Protein AF-0000000079411086 (afdb_homodimer)

Sequence (174 aa):
DRDSVSDLVLVFVGVGLLGSDTTACCFSYVSRQIPQTHVKDYYYTSGKCSQPSVVFITRRNRQVCANPNTKWVQNYINALELGTTTPDRDSVSDLVLVFVGVGLLGSDTTACCFSYVSRQIPQTHVKDYYYTSGKCSQPSVVFITRRNRQVCANPNTKWVQNYINALELGTTTP

Nearest PDB structures (foldseek):
  6stk-assembly1_A  TM=9.934E-01  e=2.291E-09  Homo sapiens
  2vxw-assembly1_B  TM=9.392E-01  e=4.064E-09  Homo sapiens
  5cor-assembly1_I  TM=9.485E-01  e=9.305E-09  Homo sapiens
  6log-assembly1_A-2  TM=9.605E-01  e=9.305E-09  Homo sapiens
  2x6l-assembly1_A  TM=9.734E-01  e=2.420E-08  Homo sapiens

Secondary structure (DSSP, 8-state):
-----------------TT--EEEEESS--SSPPPGGGEEEEEEPPTTSSS--EEEEETT--EEEE-TTSHHHHHHHHHHHHHH---/-----------------TT--EEEEESS--SSPPPGGGEEEEEEPPTTSSS--EEEEETT--EEEE-TTSHHHHHHHHHHHHHH---

pLDDT: mean 78.69, std 26.8, range [22.94, 98.06]

Foldseek 3Di:
DCPPPPVPPPVCPCPDDPPPPDWDEDPDADPDDDPLQQFQDWDWTDPVHPDTWIWTQGPVRDTGTHDCVDVVNVVSVVVNVVVVPDD/DPPPPVVPPPPCPCPDDPPPPDWDEDPDADPDDDPLQQFQDKDWTDPVHPDTWIWTQGPVRDTGTHDCVDDVNVVSVVVNVVVVPDD

Radius of gyration: 20.07 Å; Cα contacts (8 Å, |Δi|>4): 248; chains: 2; bounding box: 39×62×66 Å

Structure (mmCIF, N/CA/C/O backbone):
data_AF-0000000079411086-model_v1
#
loop_
_entity.id
_entity.type
_entity.pdbx_description
1 polymer 'C-C motif chemokine'
#
loop_
_atom_site.group_PDB
_atom_site.id
_atom_site.type_symbol
_atom_site.label_atom_id
_atom_site.label_alt_id
_atom_site.label_comp_id
_atom_site.label_asym_id
_atom_site.label_entity_id
_atom_site.label_seq_id
_atom_site.pdbx_PDB_ins_code
_atom_site.Cartn_x
_atom_site.Cartn_y
_atom_site.Cartn_z
_atom_si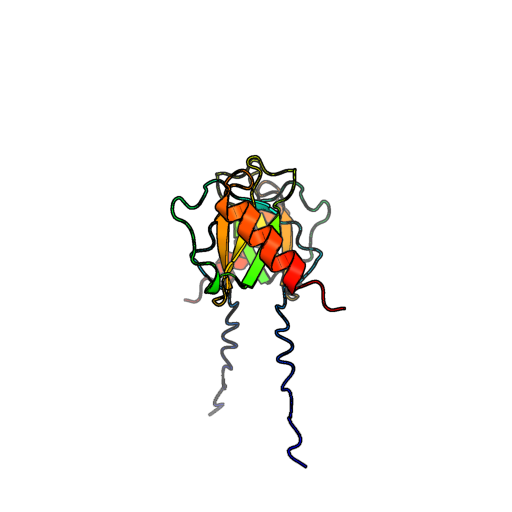te.occupancy
_atom_site.B_iso_or_equiv
_atom_site.auth_seq_id
_atom_site.auth_comp_id
_atom_site.auth_asym_id
_atom_site.auth_atom_id
_atom_site.pdbx_PDB_model_num
ATOM 1 N N . ASP A 1 1 ? -23.25 39.469 -9.992 1 26.67 1 ASP A N 1
ATOM 2 C CA . ASP A 1 1 ? -23.828 38.125 -10.18 1 26.67 1 ASP A CA 1
ATOM 3 C C . ASP A 1 1 ? -22.734 37.094 -10.43 1 26.67 1 ASP A C 1
ATOM 5 O O . ASP A 1 1 ? -22.203 37 -11.539 1 26.67 1 ASP A O 1
ATOM 9 N N . ARG A 1 2 ? -21.703 37.188 -9.695 1 28.55 2 ARG A N 1
ATOM 10 C CA . ARG A 1 2 ? -20.375 36.594 -9.68 1 28.55 2 ARG A CA 1
ATOM 11 C C . ARG A 1 2 ? -20.453 35.062 -9.664 1 28.55 2 ARG A C 1
ATOM 13 O O . ARG A 1 2 ? -21 34.5 -8.727 1 28.55 2 ARG A O 1
ATOM 20 N N . ASP A 1 3 ? -20.844 34.5 -10.836 1 30.86 3 ASP A N 1
ATOM 21 C CA . ASP A 1 3 ? -20.953 33.094 -11.164 1 30.86 3 ASP A CA 1
ATOM 22 C C . ASP A 1 3 ? -19.703 32.312 -10.719 1 30.86 3 ASP A C 1
ATOM 24 O O . ASP A 1 3 ? -18.594 32.594 -11.219 1 30.86 3 ASP A O 1
ATOM 28 N N . SER A 1 4 ? -19.375 32.406 -9.438 1 27.34 4 SER A N 1
ATOM 29 C CA . SER A 1 4 ? -18.25 31.719 -8.836 1 27.34 4 SER A CA 1
ATOM 30 C C . SER A 1 4 ? -18.188 30.266 -9.281 1 27.34 4 SER A C 1
ATOM 32 O O . SER A 1 4 ? -19.109 29.5 -9.016 1 27.34 4 SER A O 1
ATOM 34 N N . VAL A 1 5 ? -17.672 29.984 -10.477 1 30 5 VAL A N 1
ATOM 35 C CA . VAL A 1 5 ? -17.375 28.672 -11.039 1 30 5 VAL A CA 1
ATOM 36 C C . VAL A 1 5 ? -16.531 27.875 -10.047 1 30 5 VAL A C 1
ATOM 38 O O . VAL A 1 5 ? -15.43 28.297 -9.688 1 30 5 VAL A O 1
ATOM 41 N N . SER A 1 6 ? -17.094 27.562 -8.891 1 27.3 6 SER A N 1
ATOM 42 C CA . SER A 1 6 ? -16.422 26.672 -7.949 1 27.3 6 SER A CA 1
ATOM 43 C C . SER A 1 6 ? -15.891 25.422 -8.648 1 27.3 6 SER A C 1
ATOM 45 O O . SER A 1 6 ? -16.656 24.625 -9.172 1 27.3 6 SER A O 1
ATOM 47 N N . ASP A 1 7 ? -14.859 25.609 -9.406 1 26.8 7 ASP A N 1
ATOM 48 C CA . ASP A 1 7 ? -14.227 24.438 -10.023 1 26.8 7 ASP A CA 1
ATOM 49 C C . ASP A 1 7 ? -13.961 23.344 -9 1 26.8 7 ASP A C 1
ATOM 51 O O . ASP A 1 7 ? -13.211 23.562 -8.039 1 26.8 7 ASP A O 1
ATOM 55 N N . LEU A 1 8 ? -15.008 22.594 -8.508 1 29.28 8 LEU A N 1
ATOM 56 C CA . LEU A 1 8 ? -14.859 21.422 -7.66 1 29.28 8 LEU A CA 1
ATOM 57 C C . LEU A 1 8 ? -13.789 20.484 -8.203 1 29.28 8 LEU A C 1
ATOM 59 O O . LEU A 1 8 ? -13.93 19.953 -9.305 1 29.28 8 LEU A O 1
ATOM 63 N N . VAL A 1 9 ? -12.539 20.844 -8.094 1 27.27 9 VAL A N 1
ATOM 64 C CA . VAL A 1 9 ? -11.461 19.938 -8.492 1 27.27 9 VAL A CA 1
ATOM 65 C C . VAL A 1 9 ? -11.727 18.547 -7.922 1 27.27 9 VAL A C 1
ATOM 67 O O . VAL A 1 9 ? -11.781 18.375 -6.703 1 27.27 9 VAL A O 1
ATOM 70 N N . LEU A 1 10 ? -12.688 17.75 -8.461 1 28.08 10 LEU A N 1
ATOM 71 C CA . LEU A 1 10 ? -12.867 16.344 -8.117 1 28.08 10 LEU A CA 1
ATOM 72 C C . LEU A 1 10 ? -11.539 15.602 -8.125 1 28.08 10 LEU A C 1
ATOM 74 O O . LEU A 1 10 ? -10.875 15.516 -9.164 1 28.08 10 LEU A O 1
ATOM 78 N N . VAL A 1 11 ? -10.602 16.062 -7.34 1 28.7 11 VAL A N 1
ATOM 79 C CA . VAL A 1 11 ? -9.406 15.219 -7.27 1 28.7 11 VAL A CA 1
ATOM 80 C C . VAL A 1 11 ? -9.82 13.75 -7.223 1 28.7 11 VAL A C 1
ATOM 82 O O . VAL A 1 11 ? -10.43 13.305 -6.25 1 28.7 11 VAL A O 1
ATOM 85 N N . PHE A 1 12 ? -10.273 13.164 -8.328 1 31.66 12 PHE A N 1
ATOM 86 C CA . PHE A 1 12 ? -10.445 11.727 -8.453 1 31.66 12 PHE A CA 1
ATOM 87 C C . PHE A 1 12 ? -9.219 10.984 -7.93 1 31.66 12 PHE A C 1
ATOM 89 O O . PHE A 1 12 ? -8.18 10.961 -8.594 1 31.66 12 PHE A O 1
ATOM 96 N N . VAL A 1 13 ? -8.648 11.391 -6.727 1 34.12 13 VAL A N 1
ATOM 97 C CA . VAL A 1 13 ? -7.695 10.414 -6.223 1 34.12 13 VAL A CA 1
ATOM 98 C C . VAL A 1 13 ? -8.133 9.008 -6.629 1 34.12 13 VAL A C 1
ATOM 100 O O . VAL A 1 13 ? -9.211 8.547 -6.238 1 34.12 13 VAL A O 1
ATOM 103 N N . GLY A 1 14 ? -8.039 8.672 -7.777 1 32.75 14 GLY A N 1
ATOM 104 C CA . GLY A 1 14 ? -8.133 7.273 -8.172 1 32.75 14 GLY A CA 1
ATOM 105 C C . GLY A 1 14 ? -7.586 6.324 -7.121 1 32.75 14 GLY A C 1
ATOM 106 O O . GLY A 1 14 ? -6.383 6.043 -7.09 1 32.75 14 GLY A O 1
ATOM 107 N N . VAL A 1 15 ? -7.531 6.699 -5.785 1 36.06 15 VAL A N 1
ATOM 108 C CA . VAL A 1 15 ?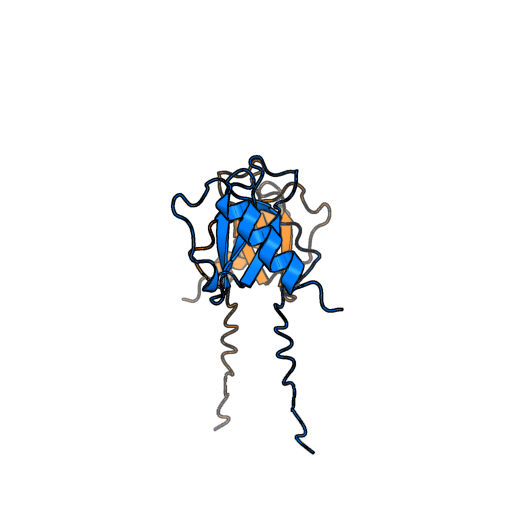 -7.469 5.555 -4.883 1 36.06 15 VAL A CA 1
ATOM 109 C C . VAL A 1 15 ? -8.008 4.309 -5.59 1 36.06 15 VAL A C 1
ATOM 111 O O . VAL A 1 15 ? -9.203 4.215 -5.867 1 36.06 15 VAL A O 1
ATOM 114 N N . GLY A 1 16 ? -7.75 4.137 -6.707 1 36.28 16 GLY A N 1
ATOM 115 C CA . GLY A 1 16 ? -8.07 2.91 -7.418 1 36.28 16 GLY A CA 1
ATOM 116 C C . GLY A 1 16 ? -8.656 1.835 -6.52 1 36.28 16 GLY A C 1
ATOM 117 O O . GLY A 1 16 ? -8.633 1.966 -5.293 1 36.28 16 GLY A O 1
ATOM 118 N N . LEU A 1 17 ? -8.57 0.409 -6.996 1 38.59 17 LEU A N 1
ATOM 119 C CA . LEU A 1 17 ? -9.422 -0.772 -6.883 1 38.59 17 LEU A CA 1
ATOM 120 C C . LEU A 1 17 ? -9.5 -1.249 -5.438 1 38.59 17 LEU A C 1
ATOM 122 O O . LEU A 1 17 ? -8.477 -1.461 -4.789 1 38.59 17 LEU A O 1
ATOM 126 N N . LEU A 1 18 ? -10.406 -0.635 -4.523 1 43.22 18 LEU A N 1
ATOM 127 C CA . LEU A 1 18 ? -11.008 -1.288 -3.365 1 43.22 18 LEU A CA 1
ATOM 128 C C . LEU A 1 18 ? -10.344 -2.633 -3.096 1 43.22 18 LEU A C 1
ATOM 130 O O . LEU A 1 18 ? -9.969 -2.926 -1.958 1 43.22 18 LEU A O 1
ATOM 134 N N . GLY A 1 19 ? -10.609 -3.402 -4.113 1 50.31 19 GLY A N 1
ATOM 135 C CA . GLY A 1 19 ? -10.43 -4.836 -3.938 1 50.31 19 GLY A CA 1
ATOM 136 C C . GLY A 1 19 ? -8.977 -5.238 -3.771 1 50.31 19 GLY A C 1
ATOM 137 O O . GLY A 1 19 ? -8.586 -6.344 -4.156 1 50.31 19 GLY A O 1
ATOM 138 N N . SER A 1 20 ? -8.047 -4.09 -3.648 1 69.12 20 SER A N 1
ATOM 139 C CA . SER A 1 20 ? -6.68 -4.574 -3.521 1 69.12 20 SER A CA 1
ATOM 140 C C . SER A 1 20 ? -6.496 -5.391 -2.248 1 69.12 20 SER A C 1
ATOM 142 O O . SER A 1 20 ? -7.031 -5.035 -1.194 1 69.12 20 SER A O 1
ATOM 144 N N . ASP A 1 21 ? -6.059 -6.48 -2.412 1 85.75 21 ASP A N 1
ATOM 145 C CA . ASP A 1 21 ? -5.824 -7.43 -1.327 1 85.75 21 ASP A CA 1
ATOM 146 C C . ASP A 1 21 ? -4.621 -7.016 -0.486 1 85.75 21 ASP A C 1
ATOM 148 O O . ASP A 1 21 ? -4.406 -7.547 0.605 1 85.75 21 ASP A O 1
ATOM 152 N N . THR A 1 22 ? -3.924 -5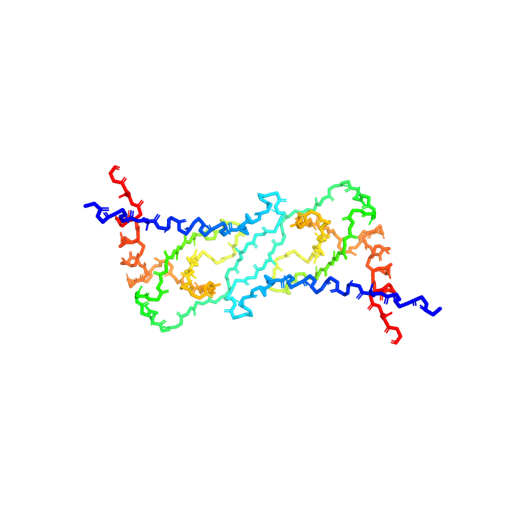.75 -0.92 1 93.19 22 THR A N 1
ATOM 153 C CA . THR A 1 22 ? -2.744 -5.383 -0.146 1 93.19 22 THR A CA 1
ATOM 154 C C . THR A 1 22 ? -3.086 -4.297 0.875 1 93.19 22 THR A C 1
ATOM 156 O O . THR A 1 22 ? -4.074 -3.578 0.716 1 93.19 22 THR A O 1
ATOM 159 N N . THR A 1 23 ? -2.434 -4.273 1.963 1 91.75 23 THR A N 1
ATOM 160 C CA . THR A 1 23 ? -2.582 -3.279 3.021 1 91.75 23 THR A CA 1
ATOM 161 C C . THR A 1 23 ? -1.304 -2.459 3.174 1 91.75 23 THR A C 1
ATOM 163 O O . THR A 1 23 ? -0.202 -3.012 3.176 1 91.75 23 THR A O 1
ATOM 166 N N . ALA A 1 24 ? -1.462 -1.136 3.168 1 92.75 24 ALA A N 1
ATOM 167 C CA . ALA A 1 24 ? -0.314 -0.267 3.418 1 92.75 24 ALA A CA 1
ATOM 168 C C . ALA A 1 24 ? 0.086 -0.297 4.891 1 92.75 24 ALA A C 1
ATOM 170 O O . ALA A 1 24 ? -0.756 -0.119 5.773 1 92.75 24 ALA A O 1
ATOM 171 N N . CYS A 1 25 ? 1.331 -0.554 5.145 1 95 25 CYS A N 1
ATOM 172 C CA . CYS A 1 25 ? 1.87 -0.6 6.5 1 95 25 CYS A CA 1
ATOM 173 C C . CYS A 1 25 ? 3.08 0.315 6.637 1 95 25 CYS A C 1
ATOM 175 O O . CYS A 1 25 ? 3.818 0.524 5.672 1 95 25 CYS A O 1
ATOM 177 N N . CYS A 1 26 ? 3.254 0.854 7.863 1 96.5 26 CYS A N 1
ATOM 178 C CA . CYS A 1 26 ? 4.441 1.622 8.219 1 96.5 26 CYS A CA 1
ATOM 179 C C . CYS A 1 26 ? 5.359 0.812 9.133 1 96.5 26 CYS A C 1
ATOM 181 O O . CYS A 1 26 ? 4.895 0.112 10.031 1 96.5 26 CYS A O 1
ATOM 183 N N . PHE A 1 27 ? 6.691 0.997 8.867 1 96.5 27 PHE A N 1
ATOM 184 C CA . PHE A 1 27 ? 7.645 0.326 9.742 1 96.5 27 PHE A CA 1
ATOM 185 C C . PHE A 1 27 ? 8.609 1.329 10.367 1 96.5 27 PHE A C 1
ATOM 187 O O . PHE A 1 27 ? 9.492 0.953 11.133 1 96.5 27 PHE A O 1
ATOM 194 N N . SER A 1 28 ? 8.391 2.521 9.906 1 96.06 28 SER A N 1
ATOM 195 C CA . SER A 1 28 ? 9.117 3.646 10.492 1 96.06 28 SER A CA 1
ATOM 196 C C . SER A 1 28 ? 8.273 4.914 10.477 1 96.06 28 SER A C 1
ATOM 198 O O . SER A 1 28 ? 7.258 4.984 9.781 1 96.06 28 SER A O 1
ATOM 200 N N . TYR A 1 29 ? 8.695 5.895 11.336 1 96.38 29 TYR A N 1
ATOM 201 C CA . TYR A 1 29 ? 7.992 7.172 11.414 1 96.38 29 TYR A CA 1
ATOM 202 C C . TYR A 1 29 ? 8.914 8.328 11.031 1 96.38 29 TYR A C 1
ATOM 204 O O . TYR A 1 29 ? 10.125 8.266 11.266 1 96.38 29 TYR A O 1
ATOM 212 N N . VAL A 1 30 ? 8.258 9.297 10.469 1 95.88 30 VAL A N 1
ATOM 213 C CA . VAL A 1 30 ? 9.016 10.508 10.172 1 95.88 30 VAL A CA 1
ATOM 214 C C . VAL A 1 30 ? 9.531 11.125 11.469 1 95.88 30 VAL A C 1
ATOM 216 O O . VAL A 1 30 ? 8.812 11.156 12.477 1 95.88 30 VAL A O 1
ATOM 219 N N . SER A 1 31 ? 10.734 11.477 11.43 1 92.69 31 SER A N 1
ATOM 220 C CA . SER A 1 31 ? 11.359 12.047 12.625 1 92.69 31 SER A CA 1
ATOM 221 C C . SER A 1 31 ? 11.023 13.523 12.773 1 92.69 31 SER A C 1
ATOM 223 O O . SER A 1 31 ? 10.789 14 13.883 1 92.69 31 SER A O 1
ATOM 225 N N . ARG A 1 32 ? 10.953 14.297 11.672 1 93.31 32 ARG A N 1
ATOM 226 C CA . ARG A 1 32 ? 10.695 15.734 11.703 1 93.31 32 ARG A CA 1
ATOM 227 C C . ARG A 1 32 ? 9.25 16.047 11.336 1 93.31 32 ARG A C 1
ATOM 229 O O . ARG A 1 32 ? 8.688 15.414 10.438 1 93.31 32 ARG A O 1
ATOM 236 N N . GLN A 1 33 ? 8.766 17.031 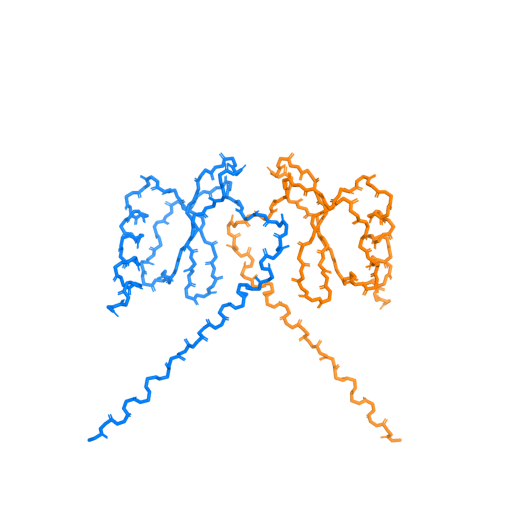11.914 1 95.19 33 GLN A N 1
ATOM 237 C CA . GLN A 1 33 ? 7.406 17.469 11.641 1 95.19 33 GLN A CA 1
ATOM 238 C C . GLN A 1 33 ? 7.281 18.016 10.219 1 95.19 33 GLN A C 1
ATOM 240 O O . GLN A 1 33 ? 8.109 18.812 9.773 1 95.19 33 GLN A O 1
ATOM 245 N N . ILE A 1 34 ? 6.27 17.625 9.523 1 95.31 34 ILE A N 1
ATOM 246 C CA . ILE A 1 34 ? 5.961 18.125 8.188 1 95.31 34 ILE A CA 1
ATOM 247 C C . ILE A 1 34 ? 5.164 19.422 8.281 1 95.31 34 ILE A C 1
ATOM 249 O O . ILE A 1 34 ? 4.227 19.516 9.078 1 95.31 34 ILE A O 1
ATOM 253 N N . PRO A 1 35 ? 5.605 20.344 7.508 1 96.69 35 PRO A N 1
ATOM 254 C CA . PRO A 1 35 ? 4.77 21.547 7.539 1 96.69 35 PRO A CA 1
ATOM 255 C C . PRO A 1 35 ? 3.299 21.25 7.254 1 96.69 35 PRO A C 1
ATOM 257 O O . PRO A 1 35 ? 2.982 20.5 6.316 1 96.69 35 PRO A O 1
ATOM 260 N N . GLN A 1 36 ? 2.516 21.766 7.969 1 95.06 36 GLN A N 1
ATOM 261 C CA . GLN A 1 36 ? 1.083 21.5 7.887 1 95.06 36 GLN A CA 1
ATOM 262 C C . GLN A 1 36 ? 0.528 21.875 6.52 1 95.06 36 GLN A C 1
ATOM 264 O O . GLN A 1 36 ? -0.399 21.25 6.02 1 95.06 36 GLN A O 1
ATOM 269 N N . THR A 1 37 ? 1.064 22.891 5.863 1 94.94 37 THR A N 1
ATOM 270 C CA . THR A 1 37 ? 0.577 23.406 4.586 1 94.94 37 THR A CA 1
ATOM 271 C C . THR A 1 37 ? 0.792 22.375 3.477 1 94.94 37 THR A C 1
ATOM 273 O O . THR A 1 37 ? 0.136 22.438 2.436 1 94.94 37 THR A O 1
ATOM 276 N N . HIS A 1 38 ? 1.725 21.547 3.816 1 95.44 38 HIS A N 1
ATOM 277 C CA . HIS A 1 38 ? 2.039 20.547 2.799 1 95.44 38 HIS A CA 1
ATOM 278 C C . HIS A 1 38 ? 1.089 19.359 2.883 1 95.44 38 HIS A C 1
ATOM 280 O O . HIS A 1 38 ? 0.971 18.578 1.93 1 95.44 38 HIS A O 1
ATOM 286 N N . VAL A 1 39 ? 0.38 19.266 4.035 1 95.56 39 VAL A N 1
ATOM 287 C CA . VAL A 1 39 ? -0.419 18.062 4.277 1 95.56 39 VAL A CA 1
ATOM 288 C C . VAL A 1 39 ? -1.837 18.266 3.75 1 95.56 39 VAL A C 1
ATOM 290 O O . VAL A 1 39 ? -2.506 19.234 4.121 1 95.56 39 VAL A O 1
ATOM 293 N N . LYS A 1 40 ? -2.256 17.375 2.963 1 95.25 40 LYS A N 1
ATOM 294 C CA . LYS A 1 40 ? -3.574 17.547 2.363 1 95.25 40 LYS A CA 1
ATOM 295 C C . LYS A 1 40 ? -4.582 16.562 2.934 1 95.25 40 LYS A C 1
ATOM 297 O O . LYS A 1 40 ? -5.781 16.844 2.984 1 95.25 40 LYS A O 1
ATOM 302 N N . ASP A 1 41 ? -4.137 15.383 3.291 1 94.81 41 ASP A N 1
ATOM 303 C CA . ASP A 1 41 ? -5.016 14.32 3.77 1 94.81 41 ASP A CA 1
ATOM 304 C C . ASP A 1 41 ? -4.258 13.344 4.672 1 94.81 41 ASP A C 1
ATOM 306 O O . ASP A 1 41 ? -3.061 13.516 4.91 1 94.81 41 ASP A O 1
ATOM 310 N N . TYR A 1 42 ? -5.043 12.422 5.164 1 95.31 42 TYR A N 1
ATOM 311 C CA . TYR A 1 42 ? -4.426 11.391 5.996 1 95.31 42 TYR A CA 1
ATOM 312 C C . TYR A 1 42 ? -5.301 10.148 6.066 1 95.31 42 TYR A C 1
ATOM 314 O O . TYR A 1 42 ? -6.48 10.188 5.703 1 95.31 42 TYR A O 1
ATOM 322 N N . TYR A 1 43 ? -4.723 8.992 6.535 1 95.69 43 TYR A N 1
ATOM 323 C CA . TYR A 1 43 ? -5.477 7.805 6.918 1 95.69 43 TYR A CA 1
ATOM 324 C C . TYR A 1 43 ? -4.699 6.973 7.934 1 95.69 43 TYR A C 1
ATOM 326 O O . TYR A 1 43 ? -3.479 7.102 8.047 1 95.69 43 TYR A O 1
ATOM 334 N N . TYR A 1 44 ? -5.418 6.254 8.742 1 96.44 44 TYR A N 1
ATOM 335 C CA . TYR A 1 44 ? -4.816 5.281 9.656 1 96.44 44 TYR A CA 1
ATOM 336 C C . TYR A 1 44 ? -4.52 3.973 8.938 1 96.44 44 TYR A C 1
ATOM 338 O O . TYR A 1 44 ? -5.285 3.547 8.062 1 96.44 44 TYR A O 1
ATOM 346 N N . THR A 1 45 ? -3.402 3.318 9.32 1 95.06 45 THR A N 1
ATOM 347 C CA . THR A 1 45 ? -3.129 1.998 8.766 1 95.06 45 THR A CA 1
ATOM 348 C C . THR A 1 45 ? -3.998 0.939 9.438 1 95.06 45 THR A C 1
ATOM 350 O O . THR A 1 45 ? -4.582 1.188 10.492 1 95.06 45 THR A O 1
ATOM 353 N N . SER A 1 46 ? -4.062 -0.262 8.758 1 94.25 46 SER A N 1
ATOM 354 C CA . SER A 1 46 ? -4.891 -1.355 9.258 1 94.25 46 SER A CA 1
ATOM 355 C C . SER A 1 46 ? -4.367 -1.882 10.594 1 94.25 46 SER A C 1
ATOM 357 O O . SER A 1 46 ? -3.164 -1.818 10.859 1 94.25 46 SER A O 1
ATOM 359 N N . GLY A 1 47 ? -5.238 -2.385 11.414 1 96.38 47 GLY A N 1
ATOM 360 C CA . GLY A 1 47 ? -4.867 -3.012 12.672 1 96.38 47 GLY A CA 1
ATOM 361 C C . GLY A 1 47 ? -4.02 -4.258 12.492 1 96.38 47 GLY A C 1
ATOM 362 O O . GLY A 1 47 ? -3.424 -4.754 13.445 1 96.38 47 GLY A O 1
ATOM 363 N N . LYS A 1 48 ? -3.941 -4.797 11.289 1 95.81 48 LYS A N 1
ATOM 364 C CA . LYS A 1 48 ? -3.129 -5.977 11.016 1 95.81 48 LYS A CA 1
ATOM 365 C C . LYS A 1 48 ? -1.644 -5.625 10.977 1 95.81 48 LYS A C 1
ATOM 367 O O . LYS A 1 48 ? -0.79 -6.504 11.117 1 95.81 48 LYS A O 1
ATOM 372 N N . CYS A 1 49 ? -1.409 -4.383 10.812 1 96.44 49 CYS A N 1
ATOM 373 C CA . CYS A 1 49 ? -0.02 -3.945 10.742 1 96.44 49 CYS A CA 1
ATOM 374 C C . CYS A 1 49 ? 0.643 -4.016 12.109 1 96.44 49 CYS A C 1
ATOM 376 O O . CYS A 1 49 ? -0.022 -3.854 13.133 1 96.44 49 CYS A O 1
ATOM 378 N N . SER A 1 50 ? 1.912 -4.227 12.055 1 96 50 SER A N 1
ATOM 379 C CA . SER A 1 50 ? 2.637 -4.375 13.312 1 96 50 SER A CA 1
ATOM 380 C C . SER A 1 50 ? 2.744 -3.049 14.055 1 96 50 SER A C 1
ATOM 382 O O . SER A 1 50 ? 2.842 -3.021 15.281 1 96 50 SER A O 1
ATOM 384 N N . GLN A 1 51 ? 2.787 -1.986 13.273 1 95.38 51 GLN A N 1
ATOM 385 C CA . GLN A 1 51 ? 2.955 -0.67 13.883 1 95.38 51 GLN A CA 1
ATOM 386 C C . GLN A 1 51 ? 1.785 0.248 13.539 1 95.38 51 GLN A C 1
ATOM 388 O O . GLN A 1 51 ? 1.647 0.683 12.391 1 95.38 51 GLN A O 1
ATOM 393 N N . PRO A 1 52 ? 1.032 0.507 14.602 1 96.5 52 PRO A N 1
ATOM 394 C CA . PRO A 1 52 ? -0.018 1.49 14.328 1 96.5 52 PRO A CA 1
ATOM 395 C C . PRO A 1 52 ? 0.537 2.826 13.836 1 96.5 52 PRO A C 1
ATOM 397 O O . PRO A 1 52 ? 1.524 3.326 14.383 1 96.5 52 PRO A O 1
ATOM 400 N N . SER A 1 53 ? -0.117 3.332 12.695 1 97.31 53 SER A N 1
ATOM 401 C CA . SER A 1 53 ? 0.472 4.527 12.102 1 97.31 53 SER A CA 1
ATOM 402 C C . SER A 1 53 ? -0.594 5.41 11.461 1 97.31 53 SER A C 1
ATOM 404 O O . SER A 1 53 ? -1.675 4.934 11.109 1 97.31 53 SER A O 1
ATOM 406 N N . VAL A 1 54 ? -0.262 6.609 11.406 1 97 54 VAL A N 1
ATOM 407 C CA . VAL A 1 54 ? -0.952 7.578 10.555 1 97 54 VAL A CA 1
ATOM 408 C C . VAL A 1 54 ? -0.11 7.875 9.32 1 97 54 VAL A C 1
ATOM 410 O O . VAL A 1 54 ? 1.102 8.078 9.422 1 97 54 VAL A O 1
ATOM 413 N N . VAL A 1 55 ? -0.77 7.812 8.219 1 95.62 55 VAL A N 1
ATOM 414 C CA . VAL A 1 55 ? -0.094 8.156 6.977 1 95.62 55 VAL A CA 1
ATOM 415 C C . VAL A 1 55 ? -0.623 9.492 6.453 1 95.62 55 VAL A C 1
ATOM 417 O O . VAL A 1 55 ? -1.812 9.617 6.152 1 95.62 55 VAL A O 1
ATOM 420 N N . PHE A 1 56 ? 0.288 10.461 6.34 1 95.56 56 PHE A N 1
ATOM 421 C CA . PHE A 1 56 ? -0.086 11.742 5.746 1 95.56 56 PHE A CA 1
ATOM 422 C C . PHE A 1 56 ? 0.154 11.734 4.242 1 95.56 56 PHE A C 1
ATOM 424 O O . PHE A 1 56 ? 1.156 11.188 3.771 1 95.56 56 PHE A O 1
ATOM 431 N N . ILE A 1 57 ? -0.775 12.305 3.572 1 93.56 57 ILE A N 1
ATOM 432 C CA . ILE A 1 57 ? -0.629 12.516 2.137 1 93.56 57 ILE A CA 1
ATOM 433 C C . ILE A 1 57 ? -0.33 13.992 1.863 1 93.56 57 ILE A C 1
ATOM 435 O O . ILE A 1 57 ? -1.081 14.867 2.287 1 93.56 57 ILE A O 1
ATOM 439 N N . THR A 1 58 ? 0.702 14.195 1.198 1 94.12 58 THR A N 1
ATOM 440 C CA . THR A 1 58 ? 1.098 15.57 0.913 1 94.12 58 THR A CA 1
ATOM 441 C C . THR A 1 58 ? 0.466 16.062 -0.388 1 94.12 58 THR A C 1
ATOM 443 O O . THR A 1 58 ? -0.131 15.273 -1.126 1 94.12 58 THR A O 1
ATOM 446 N N . ARG A 1 59 ? 0.544 17.344 -0.687 1 91.25 59 ARG A N 1
ATOM 447 C CA . ARG A 1 59 ? -0.003 17.953 -1.896 1 91.25 59 ARG A CA 1
ATOM 448 C C . ARG A 1 59 ? 0.623 17.328 -3.146 1 91.25 59 ARG A C 1
ATOM 450 O O . ARG A 1 59 ? -0.026 17.25 -4.191 1 91.25 59 ARG A O 1
ATOM 457 N N . ARG A 1 60 ? 1.772 16.906 -2.914 1 88.38 60 ARG A N 1
ATOM 458 C CA . ARG A 1 60 ? 2.479 16.25 -4.012 1 88.38 60 ARG A CA 1
ATOM 459 C C . ARG A 1 60 ? 2.166 14.75 -4.047 1 88.38 60 ARG A C 1
ATOM 461 O O . ARG A 1 60 ? 2.865 13.977 -4.707 1 88.38 60 ARG A O 1
ATOM 468 N N . ASN A 1 61 ? 1.294 14.266 -3.238 1 87.5 61 ASN A N 1
ATOM 469 C CA . ASN A 1 61 ? 0.774 12.906 -3.191 1 87.5 61 ASN A CA 1
ATOM 470 C C . ASN A 1 61 ? 1.795 11.938 -2.604 1 87.5 61 ASN A C 1
ATOM 472 O O . ASN A 1 61 ? 1.829 10.766 -2.977 1 87.5 61 ASN A O 1
ATOM 476 N N . ARG A 1 62 ? 2.629 12.492 -1.781 1 90.19 62 ARG A N 1
ATOM 477 C CA . ARG A 1 62 ? 3.533 11.633 -1.024 1 90.19 62 ARG A CA 1
ATOM 478 C C . ARG A 1 62 ? 2.857 11.102 0.238 1 90.19 62 ARG A C 1
ATOM 480 O O . ARG A 1 62 ? 2.025 11.789 0.835 1 90.19 62 ARG A O 1
ATOM 487 N N . GLN A 1 63 ? 3.248 9.875 0.57 1 92.75 63 GLN A N 1
ATOM 488 C CA . GLN A 1 63 ? 2.73 9.266 1.789 1 92.75 63 GLN A CA 1
ATOM 489 C C . GLN A 1 63 ? 3.811 9.172 2.863 1 92.75 63 GLN A C 1
ATOM 491 O O . GLN A 1 63 ? 4.855 8.555 2.652 1 92.75 63 GLN A O 1
ATOM 496 N N . VAL A 1 64 ? 3.48 9.82 3.984 1 95.06 64 VAL A N 1
ATOM 497 C CA . VAL A 1 64 ? 4.473 9.914 5.051 1 95.06 64 VAL A CA 1
ATOM 498 C C . VAL A 1 64 ? 3.936 9.266 6.32 1 95.06 64 VAL A C 1
ATOM 500 O O . VAL A 1 64 ? 2.852 9.609 6.797 1 95.06 64 VAL A O 1
ATOM 503 N N . CYS A 1 65 ? 4.754 8.352 6.77 1 96.94 65 CYS A N 1
ATOM 504 C CA . CYS A 1 65 ? 4.367 7.641 7.984 1 96.94 65 CYS A CA 1
ATOM 505 C C . CYS A 1 65 ? 4.648 8.492 9.219 1 96.94 65 CYS A C 1
ATOM 507 O O . CYS A 1 65 ? 5.758 9 9.391 1 96.94 65 CYS A O 1
ATOM 509 N N . ALA A 1 66 ? 3.664 8.562 10.109 1 97.94 66 ALA A N 1
ATOM 510 C CA . ALA A 1 66 ? 3.805 9.352 11.328 1 97.94 66 ALA A CA 1
ATOM 511 C C . ALA A 1 66 ? 3.225 8.609 12.531 1 97.94 66 ALA A C 1
ATOM 513 O O . ALA A 1 66 ? 2.299 7.809 12.391 1 97.94 66 ALA A O 1
ATOM 514 N N . ASN A 1 67 ? 3.77 8.883 13.688 1 97.81 67 ASN A N 1
ATOM 515 C CA . ASN A 1 67 ? 3.309 8.305 14.945 1 97.81 67 ASN A CA 1
ATOM 516 C C . ASN A 1 67 ? 2.031 8.977 15.438 1 97.81 67 ASN A C 1
ATOM 518 O O . ASN A 1 67 ? 2.027 10.172 15.734 1 97.81 67 ASN A O 1
ATOM 522 N N . PRO A 1 68 ? 1.003 8.141 15.578 1 98 68 PRO A N 1
ATOM 523 C CA . PRO A 1 68 ? -0.272 8.758 15.953 1 98 68 PRO A CA 1
ATOM 524 C C . PRO A 1 68 ? -0.248 9.336 17.375 1 98 68 PRO A C 1
ATOM 526 O O . PRO A 1 68 ? -1.14 10.102 17.734 1 98 68 PRO A O 1
ATOM 529 N N . ASN A 1 69 ? 0.71 8.984 18.094 1 97.62 69 ASN A N 1
ATOM 530 C CA . ASN A 1 69 ? 0.766 9.422 19.484 1 97.62 69 ASN A CA 1
ATOM 531 C C . ASN A 1 69 ? 1.543 10.727 19.625 1 97.62 69 ASN A C 1
ATOM 533 O O . ASN A 1 69 ? 1.639 11.281 20.734 1 97.62 69 ASN A O 1
ATOM 537 N N . THR A 1 70 ? 2.129 11.211 18.625 1 97.31 70 THR A N 1
ATOM 538 C CA . THR A 1 70 ? 2.879 12.461 18.641 1 97.31 70 THR A CA 1
ATOM 539 C C . THR A 1 70 ? 1.934 13.656 18.578 1 97.31 70 THR A C 1
ATOM 541 O O . THR A 1 70 ? 0.989 13.672 17.781 1 97.31 70 THR A O 1
ATOM 544 N N . LYS A 1 71 ? 2.242 14.719 19.219 1 97.25 71 LYS A N 1
ATOM 545 C CA . LYS A 1 71 ? 1.336 15.852 19.375 1 97.25 71 LYS A CA 1
ATOM 546 C C . LYS A 1 71 ? 1.061 16.547 18.047 1 97.25 71 LYS A C 1
ATOM 548 O O . LYS A 1 71 ? -0.091 16.844 17.719 1 97.25 71 LYS A O 1
ATOM 553 N N . TRP A 1 72 ? 2.092 16.812 17.375 1 97.5 72 TRP A N 1
ATOM 554 C CA . TRP A 1 72 ? 1.854 17.547 16.141 1 97.5 72 TRP A CA 1
ATOM 555 C C . TRP A 1 72 ? 1.018 16.719 15.172 1 97.5 72 TRP A C 1
ATOM 557 O O . TRP A 1 72 ? 0.261 17.281 14.367 1 97.5 72 TRP A O 1
ATOM 567 N N . VAL A 1 73 ? 1.161 15.406 15.172 1 98 73 VAL A N 1
ATOM 568 C CA . VAL A 1 73 ? 0.369 14.516 14.328 1 98 73 VAL A CA 1
ATOM 569 C C . VAL A 1 73 ? -1.108 14.633 14.695 1 98 73 VAL A C 1
ATOM 571 O O . VAL A 1 73 ? -1.961 14.797 13.82 1 98 73 VAL A O 1
ATOM 574 N N . GLN A 1 74 ? -1.365 14.641 16 1 97.88 74 GLN A N 1
ATOM 575 C CA . GLN A 1 74 ? -2.742 14.766 16.469 1 97.88 74 GLN A CA 1
ATOM 576 C C . GLN A 1 74 ? -3.332 16.125 16.094 1 97.88 74 GLN A C 1
ATOM 578 O O . GLN A 1 74 ? -4.496 16.203 15.703 1 97.88 74 GLN A O 1
ATOM 583 N N . ASN A 1 75 ? -2.533 17.156 16.172 1 97 75 ASN A N 1
ATOM 584 C CA . ASN A 1 75 ? -2.988 18.484 15.789 1 97 75 ASN A CA 1
ATOM 585 C C . ASN A 1 75 ? -3.361 18.547 14.312 1 97 75 ASN A C 1
ATOM 587 O O . ASN A 1 75 ? -4.371 19.141 13.945 1 97 75 ASN A O 1
ATOM 591 N N . TYR A 1 76 ? -2.551 17.953 13.508 1 96.62 76 TYR A N 1
ATOM 592 C CA . TYR A 1 76 ? -2.811 17.938 12.078 1 96.62 76 TYR A CA 1
ATOM 593 C C . TYR A 1 76 ? -4.109 17.219 11.758 1 96.62 76 TYR A C 1
ATOM 595 O O . TYR A 1 76 ? -4.898 17.672 10.922 1 96.62 76 TYR A O 1
ATOM 603 N N . ILE A 1 77 ? -4.344 15.992 12.438 1 96.94 77 ILE A N 1
ATOM 604 C CA . ILE A 1 77 ? -5.559 15.211 12.227 1 96.94 77 ILE A CA 1
ATOM 605 C C . ILE A 1 77 ? -6.781 16.047 12.594 1 96.94 77 ILE A C 1
ATOM 607 O O . ILE A 1 77 ? -7.758 16.109 11.836 1 96.94 77 ILE A O 1
ATOM 611 N N . ASN A 1 78 ? -6.656 16.766 13.656 1 96.12 78 ASN A N 1
ATOM 612 C CA . ASN A 1 78 ? -7.762 17.625 14.094 1 96.12 78 ASN A CA 1
ATOM 613 C C . ASN A 1 78 ? -8.039 18.734 13.102 1 96.12 78 ASN A C 1
ATOM 615 O O . ASN A 1 78 ? -9.195 19.031 12.781 1 96.12 78 ASN A O 1
ATOM 619 N N . ALA A 1 79 ? -7.051 19.344 12.586 1 94.88 79 ALA A N 1
ATOM 620 C CA . ALA A 1 79 ? -7.191 20.422 11.617 1 94.88 79 ALA A CA 1
ATOM 621 C C . ALA A 1 79 ? -7.848 19.922 10.328 1 94.88 79 ALA A C 1
ATOM 623 O O . ALA A 1 79 ? -8.688 20.609 9.742 1 94.88 79 ALA A O 1
ATOM 624 N N . LEU A 1 80 ? -7.512 18.75 9.883 1 94.31 80 LEU A N 1
ATOM 625 C CA . LEU A 1 80 ? -8.039 18.188 8.648 1 94.31 80 LEU A CA 1
ATOM 626 C C . LEU A 1 80 ? -9.492 17.734 8.828 1 94.31 80 LEU A C 1
ATOM 628 O O . LEU A 1 80 ? -10.305 17.859 7.91 1 94.31 80 LEU A O 1
ATOM 632 N N . GLU A 1 81 ? -9.727 17.188 9.953 1 91.62 81 GLU A N 1
ATOM 633 C CA . GLU A 1 81 ? -11.094 16.75 10.227 1 91.62 81 GLU A CA 1
ATOM 634 C C . GLU A 1 81 ? -12.047 17.938 10.32 1 91.62 81 GLU A C 1
ATOM 636 O O . GLU A 1 81 ? -13.195 17.844 9.883 1 91.62 81 GLU A O 1
ATOM 641 N N . LEU A 1 82 ? -11.586 19 10.867 1 87.31 82 LEU A N 1
ATOM 642 C CA . LEU A 1 82 ? -12.391 20.219 10.953 1 87.31 82 LEU A CA 1
ATOM 643 C C . LEU A 1 82 ? -12.578 20.844 9.578 1 87.31 82 LEU A C 1
ATOM 645 O O . LEU A 1 82 ? -13.641 21.391 9.273 1 87.31 82 LEU A O 1
ATOM 649 N N . GLY A 1 83 ? -11.562 20.891 8.844 1 79.69 83 GLY A N 1
ATOM 650 C CA . GLY A 1 83 ? -11.664 21.422 7.492 1 79.69 83 GLY A CA 1
ATOM 651 C C . GLY A 1 83 ? -12.414 20.5 6.547 1 79.69 83 GLY A C 1
ATOM 652 O O . GLY A 1 83 ? -13.055 20.969 5.602 1 79.69 83 GLY A O 1
ATOM 653 N N . THR A 1 84 ? -12.219 19.234 6.605 1 63.59 84 THR A N 1
ATOM 654 C CA . THR A 1 84 ? -12.906 18.297 5.73 1 63.59 84 THR A CA 1
ATOM 655 C C . THR A 1 84 ? -14.375 18.156 6.125 1 63.59 84 THR A C 1
ATOM 657 O O . THR A 1 84 ? -15.164 17.547 5.398 1 63.59 84 THR A O 1
ATOM 660 N N . THR A 1 85 ? -14.797 18.594 7.359 1 53.31 85 THR A N 1
ATOM 661 C CA . THR A 1 85 ? -16.219 18.594 7.727 1 53.31 85 THR A CA 1
ATOM 662 C C . THR A 1 85 ? -16.969 19.672 6.945 1 53.31 85 THR A C 1
ATOM 664 O O . THR A 1 85 ? -16.781 20.859 7.184 1 53.31 85 THR A O 1
ATOM 667 N N . THR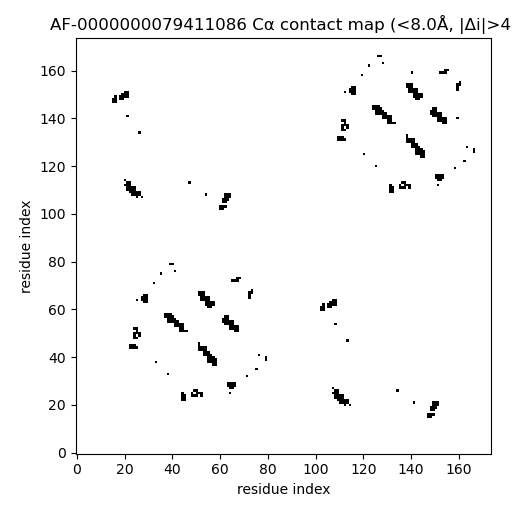 A 1 86 ? -17.125 19.641 5.645 1 44.72 86 THR A N 1
ATOM 668 C CA . THR A 1 86 ? -18.078 20.484 4.93 1 44.72 86 THR A CA 1
ATOM 669 C C . THR A 1 86 ? -19.422 20.516 5.652 1 44.72 86 THR A C 1
ATOM 671 O O . THR A 1 86 ? -19.953 19.484 6.039 1 44.72 86 THR A O 1
ATOM 674 N N . PRO A 1 87 ? -20.047 21.797 6.125 1 36.12 87 PRO A N 1
ATOM 675 C CA . PRO A 1 87 ? -21.406 21.797 6.68 1 36.12 87 PRO A CA 1
ATOM 676 C C . PRO A 1 87 ? -22.422 21.109 5.762 1 36.12 87 PRO A C 1
ATOM 678 O O . PRO A 1 87 ? -22.234 21.078 4.543 1 36.12 87 PRO A O 1
ATOM 681 N N . ASP B 1 1 ? 2.441 2.871 -46.969 1 22.94 1 ASP B N 1
ATOM 682 C CA . ASP B 1 1 ? 2.475 4.16 -46.281 1 22.94 1 ASP B CA 1
ATOM 683 C C . ASP B 1 1 ? 1.731 4.094 -44.969 1 22.94 1 ASP B C 1
ATOM 685 O O . ASP B 1 1 ? 1.463 5.125 -44.344 1 22.94 1 ASP B O 1
ATOM 689 N N . ARG B 1 2 ? 0.953 3.076 -44.781 1 26.38 2 ARG B N 1
ATOM 690 C CA . ARG B 1 2 ? 0.207 2.857 -43.562 1 26.38 2 ARG B CA 1
ATOM 691 C C . ARG B 1 2 ? 1.089 3.092 -42.344 1 26.38 2 ARG B C 1
ATOM 693 O O . ARG B 1 2 ? 2.115 2.432 -42.156 1 26.38 2 ARG B O 1
ATOM 700 N N . ASP B 1 3 ? 1.271 4.359 -41.969 1 28.11 3 ASP B N 1
ATOM 701 C CA . ASP B 1 3 ? 1.858 5.02 -40.812 1 28.11 3 ASP B CA 1
ATOM 702 C C . ASP B 1 3 ? 1.379 4.379 -39.531 1 28.11 3 ASP B C 1
ATOM 704 O O . ASP B 1 3 ? 0.181 4.371 -39.25 1 28.11 3 ASP B O 1
ATOM 708 N N . SER B 1 4 ? 1.604 3.094 -39.344 1 27.47 4 SER B N 1
ATOM 709 C CA . SER B 1 4 ? 1.219 2.387 -38.125 1 27.47 4 SER B CA 1
ATOM 710 C C . SER B 1 4 ? 1.582 3.188 -36.875 1 27.47 4 SER B C 1
ATOM 712 O O . SER B 1 4 ? 2.758 3.477 -36.656 1 27.47 4 SER B O 1
ATOM 714 N N . VAL B 1 5 ? 0.785 4.246 -36.562 1 29.73 5 VAL B N 1
ATOM 715 C CA . VAL B 1 5 ? 0.814 5.078 -35.375 1 29.73 5 VAL B CA 1
ATOM 716 C C . VAL B 1 5 ? 0.808 4.195 -34.125 1 29.73 5 VAL B C 1
ATOM 718 O O . VAL B 1 5 ? -0.136 3.432 -33.906 1 29.73 5 VAL B O 1
ATOM 721 N N . SER B 1 6 ? 1.792 3.367 -33.969 1 28.62 6 SER B N 1
ATOM 722 C CA . SER B 1 6 ? 1.872 2.598 -32.719 1 28.62 6 SER B CA 1
ATOM 723 C C . SER B 1 6 ? 1.691 3.494 -31.5 1 28.62 6 SER B C 1
ATOM 725 O O . SER B 1 6 ? 2.455 4.441 -31.312 1 28.62 6 SER B O 1
ATOM 727 N N . ASP B 1 7 ? 0.47 3.848 -31.219 1 26.34 7 ASP B N 1
ATOM 728 C CA . ASP B 1 7 ? 0.109 4.613 -30.031 1 26.34 7 ASP B CA 1
ATOM 72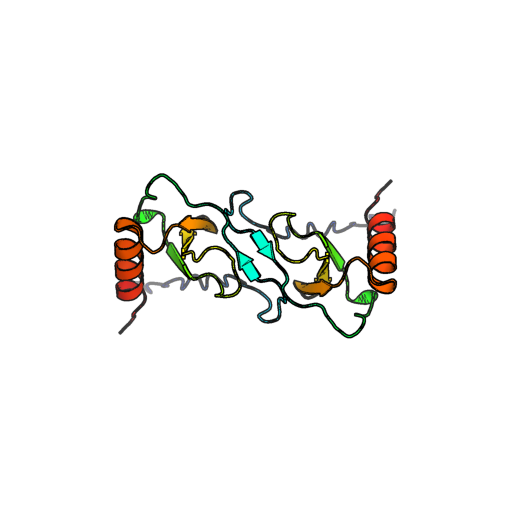9 C C . ASP B 1 7 ? 0.739 4.008 -28.781 1 26.34 7 ASP B C 1
ATOM 731 O O . ASP B 1 7 ? 0.469 2.855 -28.438 1 26.34 7 ASP B O 1
ATOM 735 N N . LEU B 1 8 ? 2.074 4.148 -28.531 1 30.38 8 LEU B N 1
ATOM 736 C CA . LEU B 1 8 ? 2.734 3.754 -27.281 1 30.38 8 LEU B CA 1
ATOM 737 C C . LEU B 1 8 ? 1.966 4.27 -26.078 1 30.38 8 LEU B C 1
ATOM 739 O O . LEU B 1 8 ? 1.847 5.48 -25.875 1 30.38 8 LEU B O 1
ATOM 743 N N . VAL B 1 9 ? 0.82 3.715 -25.766 1 27.81 9 VAL B N 1
ATOM 744 C CA . VAL B 1 9 ? 0.093 4.09 -24.562 1 27.81 9 VAL B CA 1
ATOM 745 C C . VAL B 1 9 ? 1.048 4.113 -23.375 1 27.81 9 VAL B C 1
ATOM 747 O O . VAL B 1 9 ? 1.62 3.084 -23 1 27.81 9 VAL B O 1
ATOM 750 N N . LEU B 1 10 ? 1.921 5.133 -23.172 1 28.58 10 LEU B N 1
ATOM 751 C CA . LEU B 1 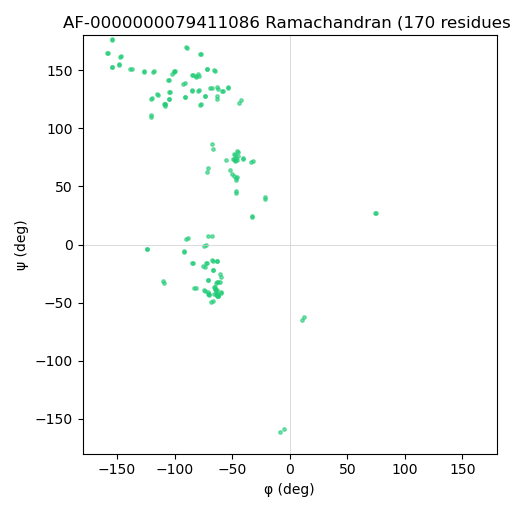10 ? 2.713 5.336 -21.969 1 28.58 10 LEU B CA 1
ATOM 752 C C . LEU B 1 10 ? 1.841 5.23 -20.719 1 28.58 10 LEU B C 1
ATOM 754 O O . LEU B 1 10 ? 0.906 6.016 -20.547 1 28.58 10 LEU B O 1
ATOM 758 N N . VAL B 1 11 ? 1.201 4.094 -20.547 1 29.56 11 VAL B N 1
ATOM 759 C CA . VAL B 1 11 ? 0.521 3.98 -19.266 1 29.56 11 VAL B CA 1
ATOM 760 C C . VAL B 1 11 ? 1.405 4.555 -18.156 1 29.56 11 VAL B C 1
ATOM 762 O O . VAL B 1 11 ? 2.469 4.008 -17.859 1 29.56 11 VAL B O 1
ATOM 765 N N . PHE B 1 12 ? 1.562 5.871 -18.016 1 31.69 12 PHE B N 1
ATOM 766 C CA . PHE B 1 12 ? 2.16 6.508 -16.844 1 31.69 12 PHE B CA 1
ATOM 767 C C . PHE B 1 12 ? 1.575 5.934 -15.562 1 31.69 12 PHE B C 1
ATOM 769 O O . PHE B 1 12 ? 0.448 6.262 -15.188 1 31.69 12 PHE B O 1
ATOM 776 N N . VAL B 1 13 ? 1.461 4.551 -15.438 1 34.5 13 VAL B N 1
ATOM 777 C CA . VAL B 1 13 ? 1.183 4.129 -14.07 1 34.5 13 VAL B CA 1
ATOM 778 C C . VAL B 1 13 ? 1.874 5.074 -13.094 1 34.5 13 VAL B C 1
ATOM 780 O O . VAL B 1 13 ? 3.104 5.18 -13.078 1 34.5 13 VAL B O 1
ATOM 783 N N . GLY B 1 14 ? 1.483 6.203 -12.945 1 33.09 14 GLY B N 1
ATOM 784 C CA . GLY B 1 14 ? 1.891 7.055 -11.844 1 33.09 14 GLY B CA 1
ATOM 785 C C . GLY B 1 14 ? 2.152 6.285 -10.562 1 33.09 14 GLY B C 1
ATOM 786 O O . GLY B 1 14 ? 1.229 6.035 -9.781 1 33.09 14 GLY B O 1
ATOM 787 N N . VAL B 1 15 ? 2.486 4.934 -10.602 1 36.69 15 VAL B N 1
ATOM 788 C CA . VAL B 1 15 ? 3.16 4.488 -9.391 1 36.69 15 VAL B CA 1
ATOM 789 C C . VAL B 1 15 ? 3.783 5.684 -8.672 1 36.69 15 VAL B C 1
ATOM 791 O O . VAL B 1 15 ? 4.754 6.273 -9.156 1 36.69 15 VAL B O 1
ATOM 794 N N . GLY B 1 16 ? 3.203 6.68 -8.602 1 37.16 16 GLY B N 1
ATOM 795 C CA . GLY B 1 16 ? 3.619 7.84 -7.828 1 37.16 16 GLY B CA 1
ATOM 796 C C . GLY B 1 16 ? 4.82 7.562 -6.941 1 37.16 16 GLY B C 1
ATOM 797 O O . GLY B 1 16 ? 5.207 6.406 -6.758 1 37.16 16 GLY B O 1
ATOM 798 N N . LEU B 1 17 ? 5.074 8.492 -5.816 1 39.22 17 LEU B N 1
ATOM 799 C CA . LEU B 1 17 ? 6.254 9.047 -5.16 1 39.22 17 LEU B CA 1
ATOM 800 C C . LEU B 1 17 ? 7.027 7.957 -4.422 1 39.22 17 LEU B C 1
ATOM 802 O O . LEU B 1 17 ? 6.441 7.176 -3.668 1 39.22 17 LEU B O 1
ATOM 806 N N . LEU B 1 18 ? 7.996 7.18 -5.094 1 43.09 18 LEU B N 1
ATOM 807 C CA . LEU B 1 18 ? 9.164 6.566 -4.469 1 43.09 18 LEU B CA 1
ATOM 808 C C . LEU B 1 18 ? 9.055 6.617 -2.947 1 43.09 18 LEU B C 1
ATOM 810 O O . LEU B 1 18 ? 9.281 5.613 -2.27 1 43.09 18 LEU B O 1
ATOM 814 N N . GLY B 1 19 ? 9.031 7.895 -2.594 1 50.78 19 GLY B N 1
ATOM 815 C CA . GLY B 1 19 ? 9.336 8.242 -1.216 1 50.78 19 GLY B CA 1
ATOM 816 C C . GLY B 1 19 ? 8.25 7.844 -0.241 1 50.78 19 GLY B C 1
ATOM 817 O O . GLY B 1 19 ? 8.055 8.5 0.785 1 50.78 19 GLY B O 1
ATOM 818 N N . SER B 1 20 ? 7.16 7.027 -0.84 1 69.56 20 SER B N 1
ATOM 819 C CA . SER B 1 20 ? 6.16 6.719 0.18 1 69.56 20 SER B CA 1
ATOM 820 C C . SER B 1 20 ? 6.754 5.859 1.291 1 69.56 20 SER B C 1
ATOM 822 O O . SER B 1 20 ? 7.527 4.938 1.023 1 69.56 20 SER B O 1
ATOM 824 N N . ASP B 1 21 ? 6.594 6.27 2.408 1 86.56 21 ASP B N 1
ATOM 825 C CA . ASP B 1 21 ? 7.102 5.613 3.607 1 86.56 21 ASP B CA 1
ATOM 826 C C . ASP B 1 21 ? 6.285 4.367 3.939 1 86.56 21 ASP B C 1
ATOM 828 O O . ASP B 1 21 ? 6.711 3.537 4.75 1 86.56 21 ASP B O 1
ATOM 832 N N . THR B 1 22 ? 5.141 4.07 3.018 1 93.44 22 THR B N 1
ATOM 833 C CA . THR B 1 22 ? 4.328 2.91 3.367 1 93.44 22 THR B CA 1
ATOM 834 C C . THR B 1 22 ? 4.73 1.695 2.537 1 93.44 22 THR B C 1
ATOM 836 O O . THR B 1 22 ? 5.32 1.839 1.464 1 93.44 22 THR B O 1
ATOM 839 N N . THR B 1 23 ? 4.602 0.558 3.059 1 91.94 23 THR B N 1
ATOM 840 C CA . THR B 1 23 ? 4.875 -0.71 2.391 1 91.94 23 THR B CA 1
ATOM 841 C C . THR B 1 23 ? 3.594 -1.525 2.234 1 91.94 23 THR B C 1
ATOM 843 O O . THR B 1 23 ? 2.807 -1.64 3.176 1 91.94 23 THR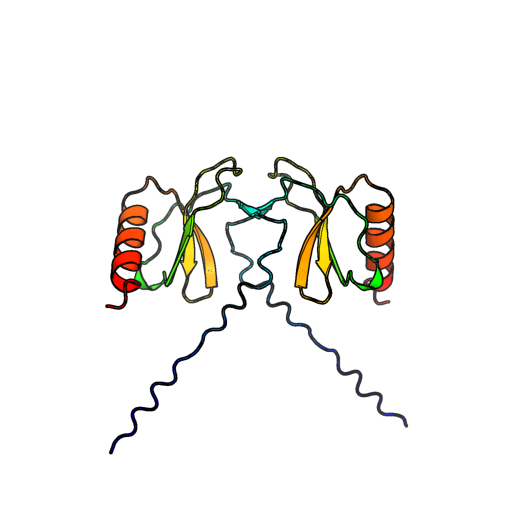 B O 1
ATOM 846 N N . ALA B 1 24 ? 3.342 -1.987 0.997 1 92.69 24 ALA B N 1
ATOM 847 C CA . ALA B 1 24 ? 2.199 -2.867 0.769 1 92.69 24 ALA B CA 1
ATOM 848 C C . ALA B 1 24 ? 2.463 -4.266 1.325 1 92.69 24 ALA B C 1
ATOM 850 O O . ALA B 1 24 ? 3.504 -4.863 1.046 1 92.69 24 ALA B O 1
ATOM 851 N N . CYS B 1 25 ? 1.554 -4.746 2.129 1 95 25 CYS B N 1
ATOM 852 C CA . CYS B 1 25 ? 1.655 -6.074 2.725 1 95 25 CYS B CA 1
ATOM 853 C C . CYS B 1 25 ? 0.4 -6.891 2.451 1 95 25 CYS B C 1
ATOM 855 O O . CYS B 1 25 ? -0.695 -6.336 2.336 1 95 25 CYS B O 1
ATOM 857 N N . CYS B 1 26 ? 0.599 -8.234 2.336 1 96.44 26 CYS B N 1
ATOM 858 C CA . CYS B 1 26 ? -0.502 -9.18 2.232 1 96.44 26 CYS B CA 1
ATOM 859 C C . CYS B 1 26 ? -0.697 -9.938 3.541 1 96.44 26 CYS B C 1
ATOM 861 O O . CYS B 1 26 ? 0.277 -10.328 4.188 1 96.44 26 CYS B O 1
ATOM 863 N N . PHE B 1 27 ? -2.01 -10.156 3.852 1 96.5 27 PHE B N 1
ATOM 864 C CA . PHE B 1 27 ? -2.283 -10.945 5.051 1 96.5 27 PHE B CA 1
ATOM 865 C C . PHE B 1 27 ? -3.15 -12.156 4.719 1 96.5 27 PHE B C 1
ATOM 867 O O . PHE B 1 27 ? -3.484 -12.945 5.602 1 96.5 27 PHE B O 1
ATOM 874 N N . SER B 1 28 ? -3.504 -12.141 3.463 1 96.06 28 SER B N 1
ATOM 875 C CA . SER B 1 28 ? -4.215 -13.297 2.918 1 96.06 28 SER B CA 1
ATOM 876 C C . SER B 1 28 ? -3.848 -13.531 1.457 1 96.06 28 SER B C 1
ATOM 878 O O . SER B 1 28 ? -3.262 -12.656 0.811 1 96.06 28 SER B O 1
ATOM 880 N N . TYR B 1 29 ? -4.141 -14.773 0.984 1 96.25 29 TYR B N 1
ATOM 881 C CA . TYR B 1 29 ? -3.871 -15.133 -0.404 1 96.25 29 TYR B CA 1
ATOM 882 C C . TYR B 1 29 ? -5.156 -15.492 -1.135 1 96.25 29 TYR B C 1
ATOM 884 O O . TYR B 1 29 ? -6.094 -16.031 -0.53 1 96.25 29 TYR B O 1
ATOM 892 N N . VAL B 1 30 ? -5.086 -15.188 -2.396 1 95.88 30 VAL B N 1
ATOM 893 C CA . VAL B 1 30 ? -6.211 -15.609 -3.223 1 95.88 30 VAL B CA 1
ATOM 894 C C . VAL B 1 30 ? -6.301 -17.141 -3.232 1 95.88 30 VAL B C 1
ATOM 896 O O . VAL B 1 30 ? -5.277 -17.828 -3.299 1 95.88 30 VAL B O 1
ATOM 899 N N . SER B 1 31 ? -7.465 -17.578 -3.086 1 92.56 31 SER B N 1
ATOM 900 C CA . SER B 1 31 ? -7.672 -19.016 -3.033 1 92.56 31 SER B CA 1
ATOM 901 C C . SER B 1 31 ? -7.742 -19.625 -4.434 1 92.56 31 SER B C 1
ATOM 903 O O . SER B 1 31 ? -7.219 -20.719 -4.672 1 92.56 31 SER B O 1
ATOM 905 N N . ARG B 1 32 ? -8.375 -18.891 -5.387 1 93.19 32 ARG B N 1
ATOM 906 C CA . ARG B 1 32 ? -8.555 -19.391 -6.746 1 93.19 32 ARG B CA 1
ATOM 907 C C . ARG B 1 32 ? -7.527 -18.781 -7.695 1 93.19 32 ARG B C 1
ATOM 909 O O . ARG B 1 32 ? -7.219 -17.594 -7.598 1 93.19 32 ARG B O 1
ATOM 916 N N . GLN B 1 33 ? -7.199 -19.531 -8.625 1 95.38 33 GLN B N 1
ATOM 917 C CA . GLN B 1 33 ? -6.254 -19.078 -9.641 1 95.38 33 GLN B CA 1
ATOM 918 C C . GLN B 1 33 ? -6.871 -18 -10.516 1 95.38 33 GLN B C 1
ATOM 920 O O . GLN B 1 33 ? -8 -18.141 -10.984 1 95.38 33 GLN B O 1
ATOM 925 N N . ILE B 1 34 ? -6.137 -16.953 -10.766 1 95.31 34 ILE B N 1
ATOM 926 C CA . ILE B 1 34 ? -6.543 -15.875 -11.656 1 95.31 34 ILE B CA 1
ATOM 927 C C . ILE B 1 34 ? -6.188 -16.234 -13.094 1 95.31 34 ILE B C 1
ATOM 929 O O . ILE B 1 34 ? -5.082 -16.703 -13.375 1 95.31 34 ILE B O 1
ATOM 933 N N . PRO B 1 35 ? -7.152 -16.031 -13.906 1 96.69 35 PRO B N 1
ATOM 934 C CA . PRO B 1 35 ? -6.762 -16.281 -15.297 1 96.69 35 PRO B CA 1
ATOM 935 C C . PRO B 1 35 ? -5.523 -15.492 -15.711 1 96.69 35 PRO B C 1
ATOM 937 O O . PRO B 1 35 ? -5.418 -14.297 -15.422 1 96.69 35 PRO B O 1
ATOM 940 N N . GLN B 1 36 ? -4.727 -16.078 -16.312 1 95.25 36 GLN B N 1
ATOM 941 C CA . GLN B 1 36 ? -3.443 -15.492 -16.688 1 95.25 36 GLN B CA 1
ATOM 942 C C . GLN B 1 36 ? -3.635 -14.281 -17.609 1 95.25 36 GLN B C 1
ATOM 944 O O . GLN B 1 36 ? -2.854 -13.328 -17.547 1 95.25 36 GLN B O 1
ATOM 949 N N . THR B 1 37 ? -4.641 -14.258 -18.438 1 94.94 37 THR B N 1
ATOM 950 C CA . THR B 1 37 ? -4.891 -13.195 -19.406 1 94.94 37 THR B CA 1
ATOM 951 C C . THR B 1 37 ? -5.234 -11.883 -18.688 1 94.94 37 THR B C 1
ATOM 953 O O . THR B 1 37 ? -5.105 -10.805 -19.266 1 94.94 37 THR B O 1
ATOM 956 N N . HIS B 1 38 ? -5.66 -12.133 -17.484 1 95.44 38 HIS B N 1
ATOM 957 C CA . HIS B 1 38 ? -6.066 -10.945 -16.734 1 95.44 38 HIS B CA 1
ATOM 958 C C . HIS B 1 38 ? -4.871 -10.289 -16.062 1 95.44 38 HIS B C 1
ATOM 960 O O . HIS B 1 38 ? -4.938 -9.125 -15.672 1 95.44 38 HIS B O 1
ATOM 966 N N . VAL B 1 39 ? -3.746 -11.07 -15.977 1 95.38 39 VAL B N 1
ATOM 967 C CA . VAL B 1 39 ? -2.617 -10.586 -15.195 1 95.38 39 VAL B CA 1
ATOM 968 C C . VAL B 1 39 ? -1.662 -9.797 -16.094 1 95.38 39 VAL B C 1
ATOM 970 O O . VAL B 1 39 ? -1.201 -10.305 -17.109 1 95.38 39 VAL B O 1
ATOM 973 N N . LYS B 1 40 ? -1.386 -8.641 -15.656 1 95.25 40 LYS B N 1
ATOM 974 C CA . LYS B 1 40 ? -0.542 -7.805 -16.516 1 95.25 40 LYS B CA 1
ATOM 975 C C . LYS B 1 40 ? 0.848 -7.633 -15.906 1 95.25 40 LYS B C 1
ATOM 977 O O . LYS B 1 40 ? 1.825 -7.426 -16.625 1 95.25 40 LYS B O 1
ATOM 982 N N . ASP B 1 41 ? 0.942 -7.629 -14.586 1 94.69 41 ASP B N 1
ATOM 983 C CA . ASP B 1 41 ? 2.203 -7.387 -13.891 1 94.69 41 ASP B CA 1
ATOM 984 C C . ASP B 1 41 ? 2.195 -8.023 -12.5 1 94.69 41 ASP B C 1
ATOM 986 O O . ASP B 1 41 ? 1.2 -8.633 -12.094 1 94.69 41 ASP B O 1
ATOM 990 N N . TYR B 1 42 ? 3.357 -7.891 -11.898 1 95.12 42 TYR B N 1
ATOM 991 C CA . TYR B 1 42 ? 3.455 -8.406 -10.531 1 95.12 42 TYR B CA 1
ATOM 992 C C . TYR B 1 42 ? 4.598 -7.738 -9.781 1 95.12 42 TYR B C 1
ATOM 994 O O . TYR B 1 42 ? 5.461 -7.098 -10.391 1 95.12 42 TYR B O 1
ATOM 1002 N N . TYR B 1 43 ? 4.621 -7.875 -8.406 1 95.62 43 TYR B N 1
ATOM 1003 C CA . TYR B 1 43 ? 5.773 -7.539 -7.578 1 95.62 43 TYR B CA 1
ATOM 1004 C C . TYR B 1 43 ? 5.754 -8.336 -6.277 1 95.62 43 TYR B C 1
ATOM 1006 O O . TYR B 1 43 ? 4.707 -8.836 -5.863 1 95.62 43 TYR B O 1
ATOM 1014 N N . TYR B 1 44 ? 6.918 -8.562 -5.73 1 96.31 44 TYR B N 1
ATOM 1015 C CA . TYR B 1 44 ? 7.047 -9.156 -4.406 1 96.31 44 TYR B CA 1
ATOM 1016 C C . TYR B 1 44 ? 6.871 -8.109 -3.316 1 96.31 44 TYR B C 1
ATOM 1018 O O . TYR B 1 44 ? 7.301 -6.961 -3.471 1 96.31 44 TYR B O 1
ATOM 1026 N N . THR B 1 45 ? 6.258 -8.531 -2.191 1 95.06 45 THR B N 1
ATOM 1027 C CA . THR B 1 45 ? 6.172 -7.613 -1.061 1 95.06 45 THR B CA 1
ATOM 1028 C C . THR B 1 45 ? 7.504 -7.543 -0.317 1 95.06 45 THR B C 1
ATOM 1030 O O . THR B 1 45 ? 8.375 -8.398 -0.51 1 95.06 45 THR B O 1
ATOM 1033 N N . SER B 1 46 ? 7.617 -6.469 0.536 1 94.31 46 SER B N 1
ATOM 1034 C CA . SER B 1 46 ? 8.852 -6.246 1.286 1 94.31 46 SER B CA 1
ATOM 1035 C C . SER B 1 46 ? 9.094 -7.371 2.289 1 94.31 46 SER B C 1
ATOM 1037 O O . SER B 1 46 ? 8.148 -7.977 2.797 1 94.31 46 SER B O 1
ATOM 1039 N N . GLY B 1 47 ? 10.336 -7.668 2.578 1 96.38 47 GLY B N 1
ATOM 1040 C CA . GLY B 1 47 ? 10.711 -8.641 3.592 1 96.38 47 GLY B CA 1
ATOM 1041 C C . GLY B 1 47 ? 10.273 -8.25 4.988 1 96.38 47 GLY B C 1
ATOM 1042 O O . GLY B 1 47 ? 10.289 -9.07 5.906 1 96.38 47 GLY B O 1
ATOM 1043 N N . LYS B 1 48 ? 9.875 -7.008 5.203 1 95.94 48 LYS B N 1
ATOM 1044 C CA . LYS B 1 48 ? 9.391 -6.547 6.504 1 95.94 48 LYS B CA 1
ATOM 1045 C C . LYS B 1 48 ? 7.996 -7.082 6.797 1 95.94 48 LYS B C 1
ATOM 1047 O O . LYS B 1 48 ? 7.57 -7.125 7.953 1 95.94 48 LYS B O 1
ATOM 1052 N N . CYS B 1 49 ? 7.359 -7.484 5.754 1 96.5 49 CYS B N 1
ATOM 1053 C CA . CYS B 1 49 ? 6 -7.988 5.922 1 96.5 49 CYS B CA 1
ATOM 1054 C C . CYS B 1 49 ? 6.008 -9.359 6.598 1 96.5 49 CYS B C 1
ATOM 1056 O O . CYS B 1 49 ? 6.953 -10.125 6.438 1 96.5 49 CYS B O 1
ATOM 1058 N N . SER B 1 50 ? 4.938 -9.586 7.301 1 96.12 50 SER B N 1
ATOM 1059 C CA . SER B 1 50 ? 4.863 -10.844 8.039 1 96.12 50 SER B CA 1
ATOM 1060 C C . SER B 1 50 ? 4.68 -12.031 7.102 1 96.12 50 SER B C 1
ATOM 1062 O O . SER B 1 50 ? 5.074 -13.148 7.426 1 96.12 50 SER B O 1
ATOM 1064 N N . GLN B 1 51 ? 4.008 -11.758 5.988 1 95.44 51 GLN B N 1
ATOM 1065 C CA . GLN B 1 51 ? 3.723 -12.836 5.055 1 95.44 51 GLN B CA 1
ATOM 1066 C C . GLN B 1 51 ? 4.328 -12.555 3.684 1 95.44 51 GLN B C 1
ATOM 1068 O O . GLN B 1 51 ? 3.855 -11.68 2.957 1 95.44 51 GLN B O 1
ATOM 1073 N N . PRO B 1 52 ? 5.355 -13.367 3.418 1 96.44 52 PRO B N 1
ATOM 1074 C CA . PRO B 1 52 ? 5.875 -13.203 2.059 1 96.44 52 PRO B CA 1
ATOM 1075 C C . PRO B 1 52 ? 4.816 -13.445 0.987 1 96.44 52 PRO B C 1
ATOM 1077 O O . PRO B 1 52 ? 4.043 -14.398 1.084 1 96.44 52 PRO B O 1
ATOM 1080 N N . SER B 1 53 ? 4.773 -12.445 -0.016 1 97.25 53 SER B N 1
ATOM 1081 C CA . SER B 1 53 ? 3.682 -12.555 -0.978 1 97.25 53 SER B CA 1
ATOM 1082 C C . SER B 1 53 ? 4.094 -12.031 -2.348 1 97.25 53 SER B C 1
ATOM 1084 O O . SER B 1 53 ? 5.027 -11.234 -2.455 1 97.25 53 SER B O 1
ATOM 1086 N N . VAL B 1 54 ? 3.426 -12.531 -3.273 1 97 54 VAL B N 1
ATOM 1087 C CA . VAL B 1 54 ? 3.408 -11.961 -4.617 1 97 54 VAL B CA 1
ATOM 1088 C C . VAL B 1 54 ? 2.09 -11.227 -4.848 1 97 54 VAL B C 1
ATOM 1090 O O . VAL B 1 54 ? 1.02 -11.742 -4.516 1 97 54 VAL B O 1
ATOM 1093 N N . VAL B 1 55 ? 2.242 -10.055 -5.336 1 95.69 55 VAL B N 1
ATOM 1094 C CA . VAL B 1 55 ? 1.052 -9.281 -5.684 1 95.69 55 VAL B CA 1
ATOM 1095 C C . VAL B 1 55 ? 0.918 -9.188 -7.203 1 95.69 55 VAL B C 1
ATOM 1097 O O . VAL B 1 55 ? 1.792 -8.641 -7.875 1 95.69 55 VAL B O 1
ATOM 1100 N N . PHE B 1 56 ? -0.209 -9.695 -7.691 1 95.31 56 PHE B N 1
ATOM 1101 C CA . PHE B 1 56 ? -0.492 -9.562 -9.117 1 95.31 56 PHE B CA 1
ATOM 1102 C C . PHE B 1 56 ? -1.313 -8.312 -9.391 1 95.31 56 PHE B C 1
ATOM 1104 O O . PHE B 1 56 ? -2.221 -7.98 -8.625 1 95.31 56 PHE B O 1
ATOM 1111 N N . ILE B 1 57 ? -0.929 -7.684 -10.43 1 93.62 57 ILE B N 1
ATOM 1112 C CA . ILE B 1 57 ? -1.706 -6.551 -10.922 1 93.62 57 ILE B CA 1
ATOM 1113 C C . ILE B 1 57 ? -2.496 -6.965 -12.164 1 93.62 57 ILE B C 1
ATOM 1115 O O . ILE B 1 57 ? -1.922 -7.465 -13.133 1 93.62 57 ILE B O 1
ATOM 1119 N N . THR B 1 58 ? -3.73 -6.746 -12.086 1 94.25 58 THR B N 1
ATOM 1120 C CA . THR B 1 58 ? -4.578 -7.148 -13.203 1 94.25 58 THR B CA 1
ATOM 1121 C C . THR B 1 58 ? -4.699 -6.016 -14.219 1 94.25 58 THR B C 1
ATOM 1123 O O . THR B 1 58 ? -4.258 -4.895 -13.961 1 94.25 58 THR B O 1
ATOM 1126 N N . ARG B 1 59 ? -5.266 -6.285 -15.383 1 91.06 59 ARG B N 1
ATOM 1127 C CA . ARG B 1 59 ? -5.465 -5.301 -16.438 1 91.06 59 ARG B CA 1
ATOM 1128 C C . ARG B 1 59 ? -6.344 -4.148 -15.961 1 91.06 59 ARG B C 1
ATOM 1130 O O . ARG B 1 59 ? -6.191 -3.014 -16.406 1 91.06 59 ARG B O 1
ATOM 1137 N N . ARG B 1 60 ? -7.078 -4.508 -15.047 1 88.44 60 ARG B N 1
ATOM 1138 C CA . ARG B 1 60 ? -7.953 -3.502 -14.461 1 88.44 60 ARG B CA 1
ATOM 1139 C C . ARG B 1 60 ? -7.273 -2.801 -13.289 1 88.44 60 ARG B C 1
ATOM 1141 O O . ARG B 1 60 ? -7.934 -2.129 -12.492 1 88.44 60 ARG B O 1
ATOM 1148 N N . ASN B 1 61 ? -6.094 -3.068 -13.023 1 86.94 61 ASN B N 1
ATOM 1149 C CA . ASN B 1 61 ? -5.234 -2.43 -12.031 1 86.94 61 ASN B CA 1
ATOM 1150 C C . ASN B 1 61 ? -5.598 -2.869 -10.609 1 86.94 61 ASN B C 1
ATOM 1152 O O . ASN B 1 61 ? -5.445 -2.1 -9.664 1 86.94 61 ASN B O 1
ATOM 1156 N N . ARG B 1 62 ? -6.133 -4.043 -10.555 1 90.19 62 ARG B N 1
ATOM 1157 C CA . ARG B 1 62 ? -6.359 -4.637 -9.242 1 90.19 62 ARG B CA 1
ATOM 1158 C C . ARG B 1 62 ? -5.105 -5.348 -8.734 1 90.19 62 ARG B C 1
ATOM 1160 O O . ARG B 1 62 ? -4.332 -5.891 -9.531 1 90.19 62 ARG B O 1
ATOM 1167 N N . GLN B 1 63 ? -4.965 -5.266 -7.398 1 92.62 63 GLN B N 1
ATOM 1168 C CA . GLN B 1 63 ? -3.84 -5.949 -6.77 1 92.62 63 GLN B CA 1
ATOM 1169 C C . GLN B 1 63 ? -4.309 -7.172 -5.984 1 92.62 63 GLN B C 1
ATOM 1171 O O . GLN B 1 63 ? -5.121 -7.051 -5.066 1 92.62 63 GLN B O 1
ATOM 1176 N N . VAL B 1 64 ? -3.756 -8.305 -6.414 1 95.06 64 VAL B N 1
ATOM 1177 C CA . VAL B 1 64 ? -4.207 -9.562 -5.832 1 95.06 64 VAL B CA 1
ATOM 1178 C C . VAL B 1 64 ? -3.035 -10.273 -5.16 1 95.06 64 VAL B C 1
ATOM 1180 O O . VAL B 1 64 ? -2.002 -10.516 -5.789 1 95.06 64 VAL B O 1
ATOM 1183 N N . CYS B 1 65 ? -3.305 -10.562 -3.914 1 96.94 65 CYS B N 1
ATOM 1184 C CA . CYS B 1 65 ? -2.271 -11.25 -3.146 1 96.94 65 CYS B CA 1
ATOM 1185 C C . CYS B 1 65 ? -2.254 -12.742 -3.467 1 96.94 65 CYS B C 1
ATOM 1187 O O . CYS B 1 65 ? -3.289 -13.406 -3.412 1 96.94 65 CYS B O 1
ATOM 1189 N N . ALA B 1 66 ? -1.044 -13.258 -3.727 1 97.88 66 ALA B N 1
ATOM 1190 C CA . ALA B 1 66 ? -0.895 -14.672 -4.059 1 97.88 66 ALA B CA 1
ATOM 1191 C C . ALA B 1 66 ? 0.31 -15.281 -3.342 1 97.88 66 ALA B C 1
ATOM 1193 O O . ALA B 1 66 ? 1.284 -14.586 -3.053 1 97.88 66 ALA B O 1
ATOM 1194 N N . ASN B 1 67 ? 0.227 -16.562 -3.076 1 97.81 67 ASN B N 1
ATOM 1195 C CA . ASN B 1 67 ? 1.303 -17.312 -2.438 1 97.81 67 ASN B CA 1
ATOM 1196 C C . ASN B 1 67 ? 2.422 -17.641 -3.424 1 97.81 67 ASN B C 1
ATOM 1198 O O . ASN B 1 67 ? 2.203 -18.359 -4.402 1 97.81 67 ASN B O 1
ATOM 1202 N N . PRO B 1 68 ? 3.602 -17.141 -3.086 1 98.06 68 PRO B N 1
ATOM 1203 C CA . PRO B 1 68 ? 4.691 -17.344 -4.043 1 98.06 68 PRO B CA 1
ATOM 1204 C C . PRO B 1 68 ? 5.086 -18.812 -4.184 1 98.06 68 PRO B C 1
ATOM 1206 O O . PRO B 1 68 ? 5.801 -19.172 -5.117 1 98.06 68 PRO B O 1
ATOM 1209 N N . ASN B 1 69 ? 4.656 -19.594 -3.311 1 97.62 69 ASN B N 1
ATOM 1210 C CA . ASN B 1 69 ? 5.051 -21 -3.322 1 97.62 69 ASN B CA 1
ATOM 1211 C C . ASN B 1 69 ? 4.066 -21.844 -4.117 1 97.62 69 ASN B C 1
ATOM 1213 O O . ASN B 1 69 ? 4.273 -23.047 -4.285 1 97.62 69 ASN B O 1
ATOM 1217 N N . THR B 1 70 ? 3.014 -21.297 -4.559 1 97.31 70 THR B N 1
ATOM 1218 C CA . THR B 1 70 ? 2.014 -22.016 -5.352 1 97.31 70 THR B CA 1
ATOM 1219 C C . THR B 1 70 ? 2.463 -22.141 -6.801 1 97.31 70 THR B C 1
ATOM 1221 O O . THR B 1 70 ? 2.953 -21.172 -7.395 1 97.31 70 THR B O 1
ATOM 1224 N N . LYS B 1 71 ? 2.131 -23.188 -7.457 1 97.31 71 LYS B N 1
ATOM 1225 C CA . LYS B 1 71 ? 2.662 -23.5 -8.781 1 97.31 71 LYS B CA 1
ATOM 1226 C C . LYS B 1 71 ? 2.16 -22.516 -9.828 1 97.31 71 LYS B C 1
ATOM 1228 O O . LYS B 1 71 ? 2.941 -22.016 -10.633 1 97.31 71 LYS B O 1
ATOM 1233 N N . TRP B 1 72 ? 0.909 -22.344 -9.805 1 97.5 72 TRP B N 1
ATOM 1234 C CA . TRP B 1 72 ? 0.399 -21.469 -10.852 1 97.5 72 TRP B CA 1
ATOM 1235 C C . TRP B 1 72 ? 0.967 -20.062 -10.703 1 97.5 72 TRP B C 1
ATOM 1237 O O . TRP B 1 72 ? 1.137 -19.344 -11.703 1 97.5 72 TRP B O 1
ATOM 1247 N N . VAL B 1 73 ? 1.234 -19.594 -9.5 1 98 73 VAL B N 1
ATOM 1248 C CA . VAL B 1 73 ? 1.827 -18.281 -9.258 1 98 73 VAL B CA 1
ATOM 1249 C C . VAL B 1 73 ? 3.225 -18.219 -9.867 1 98 73 VAL B C 1
ATOM 1251 O O . VAL B 1 73 ? 3.561 -17.266 -10.578 1 98 73 VAL B O 1
ATOM 1254 N N . GLN B 1 74 ? 3.967 -19.312 -9.633 1 97.88 74 GLN B N 1
ATOM 1255 C CA . GLN B 1 74 ? 5.316 -19.375 -10.188 1 97.88 74 GLN B CA 1
ATOM 1256 C C . GLN B 1 74 ? 5.285 -19.391 -11.711 1 97.88 74 GLN B C 1
ATOM 1258 O O . GLN B 1 74 ? 6.113 -18.75 -12.359 1 97.88 74 GLN B O 1
ATOM 1263 N N . ASN B 1 75 ? 4.328 -20.078 -12.273 1 97 75 ASN B N 1
ATOM 1264 C CA . ASN B 1 75 ? 4.184 -20.125 -13.719 1 97 75 ASN B CA 1
ATOM 1265 C C . ASN B 1 75 ? 3.887 -18.734 -14.297 1 97 75 ASN B C 1
ATOM 1267 O O . ASN B 1 75 ? 4.441 -18.359 -15.328 1 97 75 ASN B O 1
ATOM 1271 N N . TYR B 1 76 ? 3.029 -18.047 -13.656 1 96.62 76 TYR B N 1
ATOM 1272 C CA . TYR B 1 76 ? 2.67 -16.703 -14.117 1 96.62 76 TYR B CA 1
ATOM 1273 C C . TYR B 1 76 ? 3.875 -15.773 -14.086 1 96.62 76 TYR B C 1
ATOM 1275 O O . TYR B 1 76 ? 4.086 -14.992 -15.016 1 96.62 76 TYR B O 1
ATOM 1283 N N . ILE B 1 77 ? 4.707 -15.828 -12.945 1 96.94 77 ILE B N 1
ATOM 1284 C CA . ILE B 1 77 ? 5.895 -14.992 -12.805 1 96.94 77 ILE B CA 1
ATOM 1285 C C . ILE B 1 77 ? 6.863 -15.281 -13.953 1 96.94 77 ILE B C 1
ATOM 1287 O O . ILE B 1 77 ? 7.383 -14.359 -14.586 1 96.94 77 ILE B O 1
ATOM 1291 N N . ASN B 1 78 ? 6.992 -16.531 -14.25 1 96.06 78 ASN B N 1
ATOM 1292 C CA . ASN B 1 78 ? 7.879 -16.938 -15.336 1 96.06 78 ASN B CA 1
ATOM 1293 C C . ASN B 1 78 ? 7.387 -16.406 -16.688 1 96.06 78 ASN B C 1
ATOM 1295 O O . ASN B 1 78 ? 8.18 -15.914 -17.5 1 96.06 78 ASN B O 1
ATOM 1299 N N . ALA B 1 79 ? 6.156 -16.469 -16.938 1 94.94 79 ALA B N 1
ATOM 1300 C CA . ALA B 1 79 ? 5.574 -15.992 -18.188 1 94.94 79 ALA B CA 1
ATOM 1301 C C . ALA B 1 79 ? 5.758 -14.484 -18.344 1 94.94 79 ALA B C 1
ATOM 1303 O O . ALA B 1 79 ? 6.051 -14 -19.438 1 94.94 79 ALA B O 1
ATOM 1304 N N . LEU B 1 80 ? 5.613 -13.727 -17.297 1 94.25 80 LEU B N 1
ATOM 1305 C CA . LEU B 1 80 ? 5.73 -12.273 -17.328 1 94.25 80 LEU B CA 1
ATOM 1306 C C . LEU B 1 80 ? 7.184 -11.844 -17.484 1 94.25 80 LEU B C 1
ATOM 1308 O O . LEU B 1 80 ? 7.477 -10.852 -18.156 1 94.25 80 LEU B O 1
ATOM 1312 N N . GLU B 1 81 ? 8.008 -12.531 -16.812 1 91.69 81 GLU B N 1
ATOM 1313 C CA . GLU B 1 81 ? 9.43 -12.211 -16.922 1 91.69 81 GLU B CA 1
ATOM 1314 C C . GLU B 1 81 ? 9.953 -12.469 -18.328 1 91.69 81 GLU B C 1
ATOM 1316 O O . GLU B 1 81 ? 10.789 -11.719 -18.828 1 91.69 81 GLU B O 1
ATOM 1321 N N . LEU B 1 82 ? 9.461 -13.5 -18.953 1 87.12 82 LEU B N 1
ATOM 1322 C CA . LEU B 1 82 ? 9.852 -13.805 -20.328 1 87.12 82 LEU B CA 1
ATOM 1323 C C . LEU B 1 82 ? 9.258 -12.797 -21.297 1 87.12 82 LEU B C 1
ATOM 1325 O O . LEU B 1 82 ? 9.898 -12.43 -22.281 1 87.12 82 LEU B O 1
ATOM 1329 N N . GLY B 1 83 ? 8.047 -12.445 -21.109 1 79.56 83 GLY B N 1
ATOM 1330 C CA . GLY B 1 83 ? 7.418 -11.445 -21.938 1 79.56 83 GLY B CA 1
ATOM 1331 C C . GLY B 1 83 ? 7.949 -10.047 -21.703 1 79.56 83 GLY B C 1
ATOM 1332 O O . GLY B 1 83 ? 7.969 -9.211 -22.609 1 79.56 83 GLY B O 1
ATOM 1333 N N . THR B 1 84 ? 8.164 -9.641 -20.5 1 63.84 84 THR B N 1
ATOM 1334 C CA . THR B 1 84 ? 8.664 -8.312 -20.188 1 63.84 84 THR B CA 1
ATOM 1335 C C . THR B 1 84 ? 10.133 -8.172 -20.578 1 63.84 84 THR B C 1
ATOM 1337 O O . THR B 1 84 ? 10.68 -7.074 -20.562 1 63.84 84 THR B O 1
ATOM 1340 N N . THR B 1 85 ? 10.898 -9.266 -20.828 1 53.56 85 THR B N 1
ATOM 1341 C CA . THR B 1 85 ? 12.266 -9.18 -21.328 1 53.56 85 THR B CA 1
ATOM 1342 C C . THR B 1 85 ? 12.273 -8.742 -22.797 1 53.56 85 THR B C 1
ATOM 1344 O O . THR B 1 85 ? 11.875 -9.508 -23.672 1 53.56 85 THR B O 1
ATOM 1347 N N . THR B 1 86 ? 11.812 -7.562 -23.219 1 45.12 86 THR B N 1
ATOM 1348 C CA . THR B 1 86 ? 12.086 -7.02 -24.547 1 45.12 86 THR B CA 1
ATOM 1349 C C . THR B 1 86 ? 13.547 -7.246 -24.938 1 45.12 86 THR B C 1
ATOM 1351 O O . THR B 1 86 ? 14.453 -6.965 -24.156 1 45.12 86 THR B O 1
ATOM 1354 N N . PRO B 1 87 ? 13.953 -7.953 -26.203 1 35.44 87 PRO B N 1
ATOM 1355 C CA . PRO B 1 87 ? 15.352 -8.023 -26.625 1 35.44 87 PRO B CA 1
ATOM 1356 C C . PRO B 1 87 ? 16.016 -6.648 -26.703 1 35.44 87 PRO B C 1
ATOM 1358 O O . PRO B 1 87 ? 15.328 -5.648 -26.938 1 35.44 87 PRO B O 1
#

Organism: Sphenodon punctatus (NCBI:txid8508)

InterPro domains:
  IPR000827 CC chemokine, conserved site [PS00472] (25-66)
  IPR001811 Chemokine interleukin-8-like domain [PF00048] (24-80)
  IPR001811 Chemokine interleukin-8-like domain [SM00199] (22-80)
  IPR036048 Chemokine interleukin-8-like superfamily [SSF54117] (23-81)
  IPR039809 Chemokine beta/gamma/delta [PTHR12015] (21-80)

Solvent-accessible surface area (backbone atoms only — not comparable to full-atom values): 10585 Å² total; per-residue (Å²): 135,79,78,72,77,72,75,73,75,72,73,72,69,69,72,60,53,81,75,32,48,56,41,58,31,37,88,58,56,60,88,68,86,70,63,67,90,45,49,69,48,70,49,72,44,55,86,87,38,93,40,77,30,30,34,37,27,29,78,83,60,33,34,42,24,31,48,63,85,38,66,70,51,45,51,50,53,52,52,48,54,59,63,69,54,69,133,125,86,72,76,74,74,76,75,75,72,72,71,69,68,72,60,54,84,73,33,47,56,41,58,31,35,90,59,58,60,87,68,85,71,63,66,90,45,51,71,49,70,48,70,46,55,84,84,39,92,40,78,31,29,34,35,25,29,76,81,60,32,35,41,24,32,49,62,84,38,64,69,50,46,51,51,53,53,53,48,54,59,64,68,55,70,134